Protein AF-A0A2H6HI56-F1 (afdb_monomer_lite)

Secondary structure (DSSP, 8-state):
-BTTTTEEE-S--HHHHHHIIIIIIIT----GGGEEEE-----

Structure (mmCIF, N/CA/C/O backbone):
data_AF-A0A2H6HI56-F1
#
_entry.id   AF-A0A2H6HI56-F1
#
loop_
_atom_site.group_PDB
_atom_site.id
_atom_site.type_symbol
_atom_site.label_atom_id
_atom_site.label_alt_id
_atom_site.label_comp_id
_atom_site.label_asym_id
_atom_site.label_entity_id
_atom_site.label_seq_id
_atom_site.pdbx_PDB_ins_code
_atom_site.Cartn_x
_atom_site.Cartn_y
_atom_site.Cartn_z
_atom_site.occupancy
_atom_site.B_iso_or_equiv
_atom_site.auth_seq_id
_atom_site.auth_comp_id
_atom_site.auth_asym_id
_atom_site.auth_atom_id
_atom_site.pdbx_PDB_model_num
ATOM 1 N N . MET A 1 1 ? 2.764 -9.908 2.675 1.00 73.38 1 MET A N 1
ATOM 2 C CA . MET A 1 1 ? 1.610 -9.663 3.551 1.00 73.38 1 MET A CA 1
ATOM 3 C C . MET A 1 1 ? 1.837 -8.332 4.236 1.00 73.38 1 MET A C 1
ATOM 5 O O . MET A 1 1 ? 2.903 -8.156 4.815 1.00 73.38 1 MET A O 1
ATOM 9 N N . VAL A 1 2 ? 0.902 -7.402 4.087 1.00 79.69 2 VAL A N 1
ATOM 10 C CA . VAL A 1 2 ? 0.884 -6.120 4.796 1.00 79.69 2 VAL A CA 1
ATOM 11 C C . VAL A 1 2 ? -0.210 -6.201 5.855 1.00 79.69 2 VAL A C 1
ATOM 13 O O . VAL A 1 2 ? -1.312 -6.666 5.566 1.00 79.69 2 VAL A O 1
ATOM 16 N N . TYR A 1 3 ? 0.138 -5.819 7.079 1.00 77.38 3 TYR A N 1
ATOM 17 C CA . TYR A 1 3 ? -0.786 -5.705 8.202 1.00 77.38 3 TYR A CA 1
ATOM 18 C C . TYR A 1 3 ? -1.041 -4.222 8.493 1.00 77.38 3 TYR A C 1
ATOM 20 O O . TYR A 1 3 ? -0.099 -3.439 8.349 1.00 77.38 3 TYR A O 1
ATOM 28 N N . PRO A 1 4 ? -2.240 -3.855 8.983 1.00 80.06 4 PRO A N 1
ATOM 29 C CA . PRO A 1 4 ? -3.342 -4.721 9.425 1.00 80.06 4 PRO A CA 1
ATOM 30 C C . PRO A 1 4 ? -4.287 -5.203 8.312 1.00 80.06 4 PRO A C 1
ATOM 32 O O . PRO A 1 4 ? -5.136 -6.042 8.595 1.00 80.06 4 PRO A O 1
ATOM 35 N N . GLU A 1 5 ? -4.147 -4.737 7.066 1.00 81.25 5 GLU A N 1
ATOM 36 C CA . GLU A 1 5 ? -5.145 -4.992 6.010 1.00 81.25 5 GLU A CA 1
ATOM 37 C C . GLU A 1 5 ? -5.177 -6.443 5.490 1.00 81.25 5 GLU A C 1
ATOM 39 O O . GLU A 1 5 ? -6.015 -6.781 4.656 1.00 81.25 5 GLU A O 1
ATOM 44 N N . GLY A 1 6 ? -4.242 -7.301 5.909 1.00 87.12 6 GLY A N 1
ATOM 45 C CA . GLY A 1 6 ? -4.195 -8.700 5.476 1.00 87.12 6 GLY A CA 1
ATOM 46 C C . GLY A 1 6 ? -3.936 -8.857 3.974 1.00 87.12 6 GLY A C 1
ATOM 47 O O . GLY A 1 6 ? -4.334 -9.857 3.377 1.00 87.12 6 GLY A O 1
ATOM 48 N N . ILE A 1 7 ? -3.284 -7.877 3.332 1.00 89.94 7 ILE A N 1
ATOM 49 C CA . ILE A 1 7 ? -3.079 -7.873 1.876 1.00 89.94 7 ILE A CA 1
ATOM 50 C C . ILE A 1 7 ? -1.808 -8.629 1.501 1.00 89.94 7 ILE A C 1
ATOM 52 O O . ILE A 1 7 ? -0.698 -8.332 1.958 1.00 89.94 7 ILE A O 1
ATOM 56 N N . TRP A 1 8 ? -1.952 -9.587 0.594 1.00 91.50 8 TRP A N 1
ATOM 57 C CA . TRP A 1 8 ? -0.861 -10.360 0.022 1.00 91.50 8 TRP A CA 1
ATOM 58 C C . TRP A 1 8 ? -0.570 -9.873 -1.391 1.00 91.50 8 TRP A C 1
ATOM 60 O O . TRP A 1 8 ? -1.411 -10.002 -2.277 1.00 91.50 8 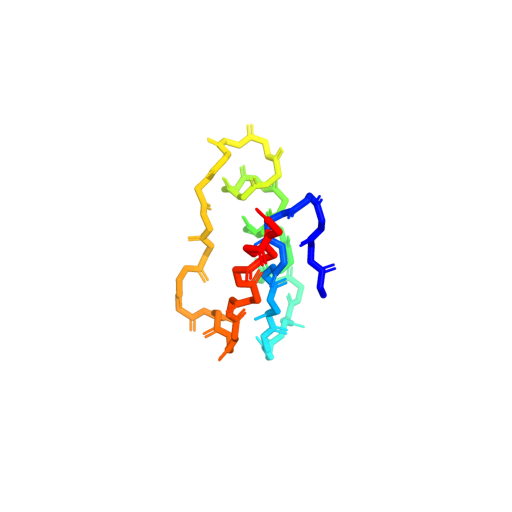TRP A O 1
ATOM 70 N N . TYR A 1 9 ? 0.636 -9.343 -1.604 1.00 92.31 9 TYR A N 1
ATOM 71 C CA . TYR A 1 9 ? 1.121 -8.974 -2.930 1.00 92.31 9 TYR A CA 1
ATOM 72 C C . TYR A 1 9 ? 1.920 -10.108 -3.568 1.00 92.31 9 TYR A C 1
ATOM 74 O O . TYR A 1 9 ? 2.703 -10.778 -2.889 1.00 92.31 9 TYR A O 1
ATOM 82 N N . HIS A 1 10 ? 1.759 -10.287 -4.875 1.00 92.88 10 HIS A N 1
ATOM 83 C CA . HIS A 1 10 ? 2.554 -11.212 -5.678 1.00 92.88 10 HIS A CA 1
ATOM 84 C C . HIS A 1 10 ? 3.401 -10.468 -6.715 1.00 92.88 10 HIS A C 1
ATOM 86 O O . HIS A 1 10 ? 3.157 -9.306 -7.041 1.00 92.88 10 HIS A O 1
ATOM 92 N N . SER A 1 11 ? 4.401 -11.164 -7.264 1.00 94.06 11 SER A N 1
ATOM 93 C CA . SER A 1 11 ? 5.251 -10.651 -8.350 1.00 94.06 11 SER A CA 1
ATOM 94 C C . SER A 1 11 ? 5.872 -9.276 -8.047 1.00 94.06 11 SER A C 1
ATOM 96 O O . SER A 1 11 ? 5.960 -8.416 -8.923 1.00 94.06 11 SER A O 1
ATOM 98 N N . VAL A 1 12 ? 6.287 -9.063 -6.793 1.00 94.56 12 VAL A N 1
ATOM 99 C CA . VAL A 1 12 ? 6.838 -7.787 -6.324 1.00 94.56 12 VAL A CA 1
ATOM 100 C C . VAL A 1 12 ? 8.260 -7.616 -6.852 1.00 94.56 12 VAL A C 1
ATOM 102 O O . VAL A 1 12 ? 9.213 -8.204 -6.347 1.00 94.56 12 VAL A O 1
ATOM 105 N N . THR A 1 13 ? 8.395 -6.806 -7.897 1.00 96.31 13 THR A N 1
ATOM 106 C CA . THR A 1 13 ? 9.683 -6.287 -8.374 1.00 96.31 13 THR A CA 1
ATOM 107 C C . THR A 1 13 ? 10.048 -5.009 -7.611 1.00 96.31 13 THR A C 1
ATOM 109 O O . THR A 1 13 ? 9.206 -4.446 -6.914 1.00 96.31 13 THR A O 1
ATOM 112 N N . ILE A 1 14 ? 11.282 -4.509 -7.748 1.00 96.62 14 ILE A N 1
ATOM 113 C CA . ILE A 1 14 ? 11.707 -3.259 -7.085 1.00 96.62 14 ILE A CA 1
ATOM 114 C C . ILE A 1 14 ? 10.771 -2.072 -7.408 1.00 96.62 14 ILE A C 1
ATOM 116 O O . ILE A 1 14 ? 10.336 -1.412 -6.468 1.00 96.62 14 ILE A O 1
ATOM 120 N N . PRO A 1 15 ? 10.358 -1.831 -8.671 1.00 96.50 15 PRO A N 1
ATOM 121 C CA . PRO A 1 15 ? 9.378 -0.782 -8.967 1.00 96.50 15 PRO A CA 1
ATOM 122 C C . PRO A 1 15 ? 8.015 -0.993 -8.295 1.00 96.50 15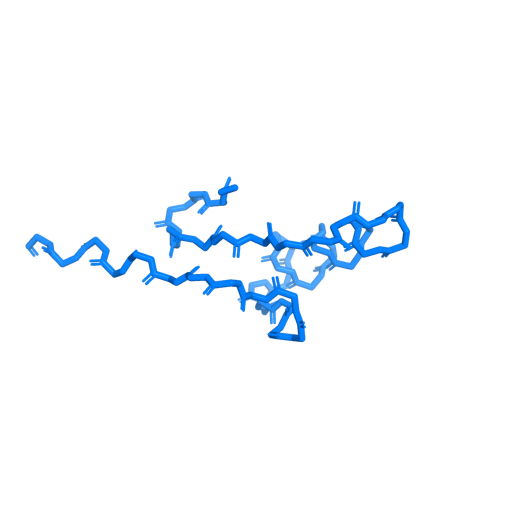 PRO A C 1
ATOM 124 O O . PRO A 1 15 ? 7.373 -0.033 -7.885 1.00 96.50 15 PRO A O 1
ATOM 127 N N . VAL A 1 16 ? 7.565 -2.245 -8.170 1.00 95.75 16 VAL A N 1
ATOM 128 C CA . VAL A 1 16 ? 6.294 -2.574 -7.503 1.00 95.75 16 VAL A CA 1
ATOM 129 C C . VAL A 1 16 ? 6.403 -2.353 -5.995 1.00 95.75 16 VAL A C 1
ATOM 131 O O . VAL A 1 16 ? 5.452 -1.880 -5.386 1.00 95.75 16 VAL A O 1
ATOM 134 N N . MET A 1 17 ? 7.563 -2.641 -5.400 1.00 96.06 17 MET A N 1
ATOM 135 C CA . MET A 1 17 ? 7.818 -2.383 -3.983 1.00 96.06 17 MET A CA 1
ATOM 136 C C . MET A 1 17 ? 7.719 -0.890 -3.652 1.00 96.06 17 MET A C 1
ATOM 138 O O . MET A 1 17 ? 7.057 -0.535 -2.683 1.00 96.06 17 MET A O 1
ATOM 142 N N . GLU A 1 18 ? 8.313 -0.018 -4.473 1.00 97.12 18 GLU A N 1
ATOM 143 C CA . GLU A 1 18 ? 8.222 1.436 -4.268 1.00 97.12 18 GLU A CA 1
ATOM 144 C C . GLU A 1 18 ? 6.762 1.908 -4.306 1.00 97.12 18 GLU A C 1
ATOM 146 O O . GLU A 1 18 ? 6.320 2.649 -3.434 1.00 97.12 18 GLU A O 1
ATOM 151 N N . ARG A 1 19 ? 5.975 1.397 -5.260 1.00 97.06 19 ARG A N 1
ATOM 152 C CA . ARG A 1 19 ? 4.538 1.690 -5.341 1.00 97.06 19 ARG A CA 1
ATOM 153 C C . ARG A 1 19 ? 3.767 1.196 -4.122 1.00 97.06 19 ARG A C 1
ATOM 155 O O . ARG A 1 19 ? 2.899 1.908 -3.643 1.00 97.06 19 ARG A O 1
ATOM 162 N N . ILE A 1 20 ? 4.084 0.011 -3.593 1.00 95.75 20 ILE A N 1
ATOM 163 C CA . ILE A 1 20 ? 3.458 -0.490 -2.359 1.00 95.75 20 ILE A CA 1
ATOM 164 C C . ILE A 1 20 ? 3.766 0.446 -1.185 1.00 95.75 20 ILE A C 1
ATOM 166 O O . ILE A 1 20 ? 2.889 0.695 -0.367 1.00 95.75 20 ILE A O 1
ATOM 170 N N . ILE A 1 21 ? 4.979 0.990 -1.093 1.00 94.88 21 ILE A N 1
ATOM 171 C CA . ILE A 1 21 ? 5.321 1.935 -0.024 1.00 94.88 21 ILE A CA 1
ATOM 172 C C . ILE A 1 21 ? 4.533 3.240 -0.184 1.00 94.88 21 ILE A C 1
ATOM 174 O O . ILE A 1 21 ? 3.871 3.655 0.762 1.00 94.88 21 ILE A O 1
ATOM 178 N N . GLN A 1 22 ? 4.577 3.863 -1.362 1.00 97.81 22 GLN A N 1
ATOM 179 C CA . GLN A 1 22 ? 3.936 5.164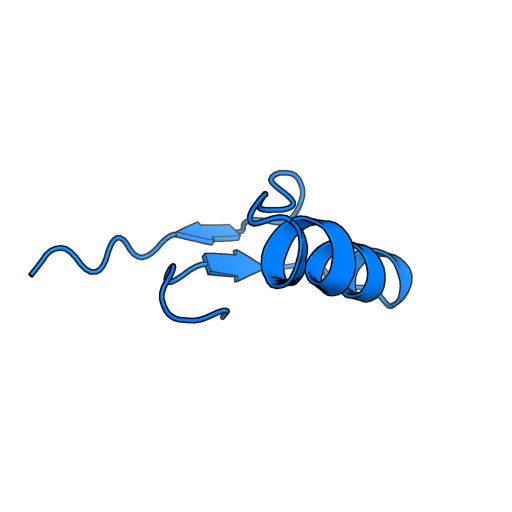 -1.581 1.00 97.81 22 GLN A CA 1
ATOM 180 C C . GLN A 1 22 ? 2.403 5.056 -1.582 1.00 97.81 22 GLN A C 1
ATOM 182 O O . GLN A 1 22 ? 1.740 5.676 -0.762 1.00 97.81 22 GLN A O 1
ATOM 187 N N . GLU A 1 23 ? 1.834 4.213 -2.446 1.00 97.06 23 GLU A N 1
ATOM 188 C CA . GLU A 1 23 ? 0.379 4.115 -2.604 1.00 97.06 23 GLU A CA 1
ATOM 189 C C . GLU A 1 23 ? -0.254 3.444 -1.379 1.00 97.06 23 GLU A C 1
ATOM 191 O O . GLU A 1 23 ? -1.175 3.990 -0.786 1.00 97.06 23 GLU A O 1
ATOM 196 N N . HIS A 1 24 ? 0.254 2.286 -0.941 1.00 95.00 24 HIS A N 1
ATOM 197 C CA . HIS A 1 24 ? -0.439 1.516 0.095 1.00 95.00 24 HIS A CA 1
ATOM 198 C C . HIS A 1 24 ? -0.067 1.949 1.515 1.00 95.00 24 HIS A C 1
ATOM 200 O O . HIS A 1 24 ? -0.958 2.185 2.322 1.00 95.00 24 HIS A O 1
ATOM 206 N N . LEU A 1 25 ? 1.225 2.042 1.844 1.00 93.31 25 LEU A N 1
ATOM 207 C CA . LEU A 1 25 ? 1.638 2.299 3.231 1.00 93.31 25 LEU A CA 1
ATOM 208 C C . LEU A 1 25 ? 1.554 3.776 3.629 1.00 93.31 25 LEU A C 1
ATOM 210 O O . LEU A 1 25 ? 1.356 4.063 4.808 1.00 93.31 25 LEU A O 1
ATOM 214 N N . ILE A 1 26 ? 1.746 4.697 2.682 1.00 95.19 26 ILE A N 1
ATOM 215 C CA . ILE A 1 26 ? 1.702 6.142 2.943 1.00 95.19 26 ILE A CA 1
ATOM 216 C C . ILE A 1 26 ? 0.310 6.699 2.633 1.00 95.19 26 ILE A C 1
ATOM 218 O O . ILE 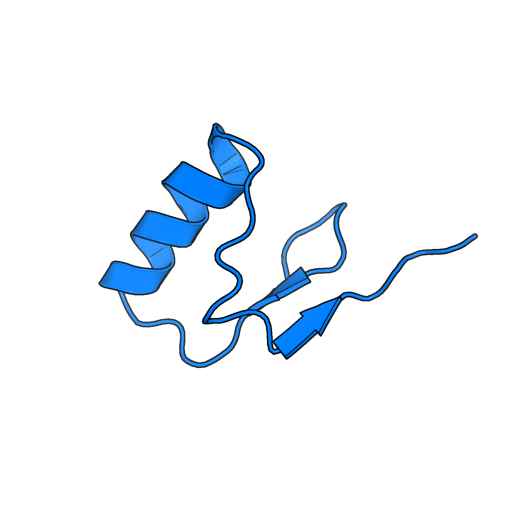A 1 26 ? -0.283 7.329 3.508 1.00 95.19 26 ILE A O 1
ATOM 222 N N . ASP A 1 27 ? -0.226 6.433 1.438 1.00 96.12 27 ASP A N 1
ATOM 223 C CA . ASP A 1 27 ? -1.513 6.998 1.003 1.00 96.12 27 ASP A CA 1
ATOM 224 C C . ASP A 1 27 ? -2.734 6.126 1.365 1.00 96.12 27 ASP A C 1
ATOM 226 O O . ASP A 1 27 ? -3.869 6.592 1.276 1.00 96.12 27 ASP A O 1
ATOM 230 N N . GLY A 1 28 ? -2.530 4.881 1.815 1.00 93.75 28 GLY A N 1
ATOM 231 C CA . GLY A 1 28 ? -3.610 3.966 2.208 1.00 93.75 28 GLY A CA 1
ATOM 232 C C . GLY A 1 28 ? -4.325 3.270 1.043 1.00 93.75 28 GLY A C 1
ATOM 233 O O . GLY A 1 28 ? -5.340 2.612 1.256 1.00 93.75 28 GLY A O 1
ATOM 234 N N . GLU A 1 29 ? -3.804 3.381 -0.180 1.00 95.38 29 GLU A N 1
ATOM 235 C CA . GLU A 1 29 ? -4.391 2.862 -1.417 1.00 95.38 29 GLU A CA 1
ATOM 236 C C . GLU A 1 29 ? -3.640 1.611 -1.924 1.00 95.38 29 GLU A C 1
ATOM 238 O O . GLU A 1 29 ? -2.510 1.690 -2.413 1.00 95.38 29 GLU A O 1
ATOM 243 N N . PRO A 1 30 ? -4.230 0.405 -1.836 1.00 94.50 30 PRO A N 1
ATOM 244 C CA . PRO A 1 30 ? -3.561 -0.821 -2.259 1.00 94.50 30 PRO A CA 1
ATOM 245 C C . PRO A 1 30 ? -3.271 -0.882 -3.766 1.00 94.50 30 PRO A C 1
ATOM 247 O O . PRO A 1 30 ? -4.131 -0.592 -4.599 1.00 94.50 30 PRO A O 1
ATOM 250 N N . VAL A 1 31 ? -2.101 -1.415 -4.138 1.00 96.00 31 VAL A N 1
ATOM 251 C CA . VAL A 1 31 ? -1.701 -1.610 -5.544 1.00 96.00 31 VAL A CA 1
ATOM 252 C C . VAL A 1 31 ? -2.440 -2.814 -6.150 1.00 96.00 31 VAL A C 1
ATOM 254 O O . VAL A 1 31 ? -1.884 -3.905 -6.297 1.00 96.00 31 VAL A O 1
ATOM 257 N N . MET A 1 32 ? -3.713 -2.629 -6.507 1.00 93.94 32 MET A N 1
ATOM 258 C CA . MET A 1 32 ? -4.652 -3.702 -6.888 1.00 93.94 32 MET A CA 1
ATOM 259 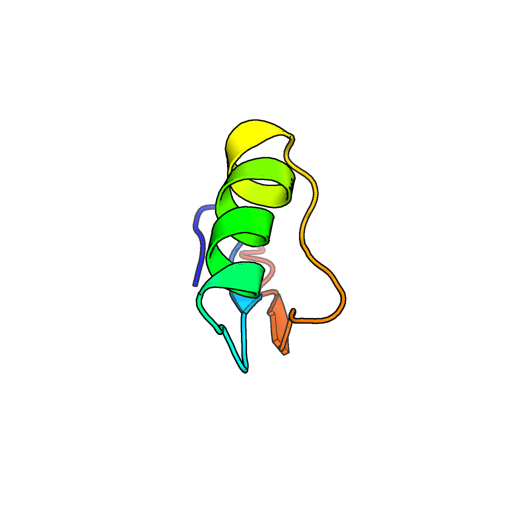C C . MET A 1 32 ? -4.136 -4.672 -7.952 1.00 93.94 32 MET A C 1
ATOM 261 O O . MET A 1 32 ? -4.423 -5.863 -7.882 1.00 93.94 32 MET A O 1
ATOM 265 N N . ALA A 1 33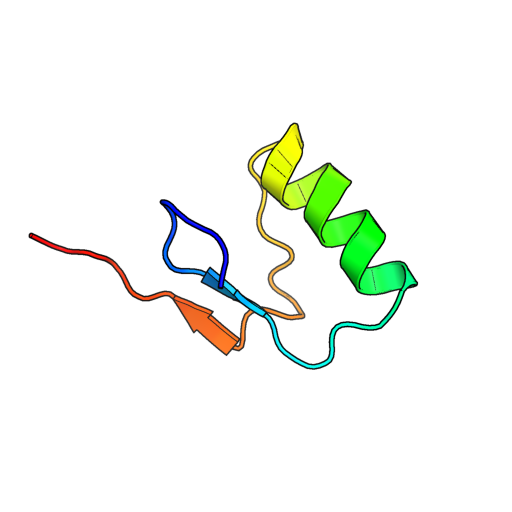 ? -3.334 -4.190 -8.903 1.00 94.75 33 ALA A N 1
ATOM 266 C CA . ALA A 1 33 ? -2.757 -5.015 -9.967 1.00 94.75 33 ALA A CA 1
ATOM 267 C C . ALA A 1 33 ? -1.849 -6.154 -9.461 1.00 94.75 33 ALA A C 1
ATOM 269 O O . ALA A 1 33 ? -1.586 -7.095 -10.204 1.00 94.75 33 ALA A O 1
ATOM 270 N N . HIS A 1 34 ? -1.360 -6.059 -8.221 1.00 95.25 34 HIS A N 1
ATOM 271 C CA . HIS A 1 34 ? -0.469 -7.039 -7.603 1.00 95.25 34 HIS A CA 1
ATOM 272 C C . HIS A 1 34 ? -1.089 -7.730 -6.385 1.00 95.25 34 HIS A C 1
ATOM 274 O O . HIS A 1 34 ? -0.398 -8.508 -5.724 1.00 95.25 34 HIS A O 1
ATOM 280 N N . VAL A 1 35 ? -2.355 -7.454 -6.054 1.00 92.88 35 VAL A N 1
ATOM 281 C CA . VAL A 1 35 ? -3.037 -8.099 -4.927 1.00 92.88 35 VAL A CA 1
ATOM 282 C C . VAL A 1 35 ? -3.413 -9.523 -5.321 1.00 92.88 35 VAL A C 1
ATOM 284 O O . VAL A 1 35 ? -4.223 -9.745 -6.214 1.00 92.88 35 VAL A O 1
ATOM 287 N N . PHE A 1 36 ? -2.821 -10.492 -4.629 1.00 91.88 36 PHE A N 1
ATOM 288 C CA . PHE A 1 36 ? -3.114 -11.913 -4.789 1.00 91.88 36 PHE A CA 1
ATOM 289 C C . PHE A 1 36 ? -4.292 -12.346 -3.922 1.00 91.88 36 PHE A C 1
ATOM 291 O O . PHE A 1 36 ? -5.172 -13.074 -4.370 1.00 91.88 36 PHE A O 1
ATOM 298 N N . ALA A 1 37 ? -4.289 -11.901 -2.668 1.00 86.38 37 ALA A N 1
ATOM 299 C CA . ALA A 1 37 ? -5.315 -12.223 -1.696 1.00 86.38 37 ALA A CA 1
ATOM 300 C C . ALA A 1 37 ? -5.473 -11.072 -0.704 1.00 86.38 37 ALA A C 1
ATOM 302 O O . ALA A 1 37 ? -4.509 -10.364 -0.390 1.00 86.38 37 ALA A O 1
ATOM 303 N N . ARG A 1 38 ? -6.694 -10.915 -0.204 1.00 84.25 38 ARG A N 1
ATOM 304 C CA . ARG A 1 38 ? -7.004 -10.116 0.975 1.00 84.25 38 ARG A CA 1
ATOM 305 C C . ARG A 1 38 ? -7.607 -11.063 1.988 1.00 84.25 38 ARG A C 1
ATOM 307 O O . ARG A 1 38 ? -8.634 -11.671 1.702 1.00 84.25 38 ARG A O 1
ATOM 314 N N . ASP A 1 39 ? -6.927 -11.230 3.110 1.00 80.88 39 ASP A N 1
ATOM 315 C CA . ASP A 1 39 ? -7.529 -11.888 4.255 1.00 80.88 39 ASP A CA 1
ATOM 316 C C . ASP A 1 39 ? -8.306 -10.805 5.000 1.00 80.88 39 ASP A C 1
ATOM 318 O O . ASP A 1 39 ? -7.718 -9.971 5.692 1.00 80.88 39 ASP A O 1
ATOM 322 N N . GLU A 1 40 ? -9.620 -10.741 4.773 1.00 62.34 40 GLU A N 1
ATOM 323 C CA . GLU A 1 40 ? -10.478 -9.980 5.669 1.00 62.34 40 GLU A CA 1
ATOM 324 C C . GLU A 1 40 ? -10.398 -10.704 7.011 1.00 62.34 40 GLU A C 1
ATOM 326 O O . GLU A 1 40 ? -11.036 -11.737 7.210 1.00 62.34 40 GLU A O 1
ATOM 331 N N . LEU A 1 41 ? -9.565 -10.190 7.920 1.00 59.16 41 LEU A N 1
ATOM 332 C CA . LEU A 1 41 ? -9.562 -10.541 9.340 1.00 59.16 41 LEU A CA 1
ATOM 333 C C . LEU A 1 41 ? -10.906 -10.101 9.952 1.00 59.16 41 LEU A C 1
ATOM 335 O O . LEU A 1 41 ? -10.975 -9.217 10.800 1.00 59.16 41 LEU A O 1
ATOM 339 N N . THR A 1 42 ? -11.999 -10.696 9.481 1.00 48.72 42 THR A N 1
ATOM 340 C CA . THR A 1 42 ? -13.309 -10.678 10.115 1.00 48.72 42 THR A CA 1
ATOM 341 C C . THR A 1 42 ? -13.203 -11.528 11.372 1.00 48.72 42 THR A C 1
ATOM 343 O O . THR A 1 42 ? -13.290 -12.756 11.321 1.00 48.72 42 THR A O 1
ATOM 346 N N . SER A 1 43 ? -12.959 -10.851 12.493 1.00 48.22 43 SER A N 1
ATOM 347 C CA . SER A 1 43 ? -13.324 -11.322 13.828 1.00 48.22 43 SER A CA 1
ATOM 348 C C . SER A 1 43 ? -14.617 -10.662 14.278 1.00 48.22 43 SER A C 1
ATOM 350 O O . SER A 1 43 ? -14.902 -9.531 13.828 1.00 48.22 43 SER A O 1
#

Foldseek 3Di:
DDPPFQWDFPPDDPVNVVCCCVQCVPVVHHPVVGTPDTDPPPD

Sequence (43 aa):
MVYPEGIWYHSVTIPVMERIIQEHLIDGEPVMAHVFARDELTS

Radius of gyration: 10.07 Å; chains: 1; bounding box: 25×19×24 Å

pLDDT: mean 88.21, std 12.46, range [48.22, 97.81]